Protein 6M3D (pdb70)

Solvent-accessible surface area: 8296 Å² total; per-residue (Å²): 300,119,88,51,50,84,127,32,73,36,56,0,97,139,33,12,123,90,70,145,86,33,57,109,180,41,48,58,95,5,18,93,89,24,63,21,96,67,62,58,0,114,106,34,8,145,99,107,52,119,233,94,226,65,95,53,44,83,128,29,55,63,60,0,93,141,20,3,119,109,69,156,156,13,59,88,180,37,38,92,66,0,25,91,102,21,68,8,44,59,31,48,0,105,77,35,11,127,85,45,45,57,136,51,171,183,98,88

Structure (mmCIF, N/CA/C/O backbone):
data_6M3D
#
_entry.id   6M3D
#
_cell.length_a   39.798
_cell.length_b   61.437
_cell.length_c   39.976
_cell.angle_alpha   90.000
_cell.angle_beta   106.447
_cell.angle_gamma   90.000
#
_symmetry.space_group_name_H-M   'P 1 21 1'
#
loop_
_entity.id
_entity.type
_entity.pdbx_description
1 polymer "DNA (5'-D(*TP*AP*AP*TP*CP*CP*TP*AP*AP*TP*CP*C)-3')"
2 polymer "DNA (5'-D(*GP*GP*AP*TP*TP*AP*GP*GP*AP*TP*TP*A)-3')"
3 polymer 'Segmentation polarity homeobox protein engrailed,Segmentation polarity homeobox protein engrailed'
4 non-polymer 'SODIUM ION'
5 water water
#
loop_
_atom_site.group_PDB
_atom_site.id
_atom_site.type_symbol
_atom_site.label_atom_id
_atom_site.label_alt_id
_atom_site.label_comp_id
_atom_site.label_asym_id
_atom_site.label_entity_id
_atom_site.label_seq_id
_atom_site.pdbx_PDB_ins_code
_atom_site.Cartn_x
_atom_site.Cartn_y
_atom_site.Cartn_z
_atom_site.occupancy
_atom_site.B_iso_or_equiv
_atom_site.auth_seq_id
_atom_site.auth_comp_id
_atom_site.auth_asym_id
_atom_site.auth_atom_id
_atom_site.pdbx_PDB_model_num
ATOM 973 N N . ARG C 3 27 ? 19.47538 -47.30395 36.88681 1.000 64.59951 27 ARG C N 1
ATOM 974 C CA . ARG C 3 27 ? 18.69926 -47.53047 35.67231 1.000 58.77127 27 ARG C CA 1
ATOM 975 C C . ARG C 3 27 ? 17.80484 -46.33955 35.34064 1.000 52.70794 27 ARG C C 1
ATOM 976 O O . ARG C 3 27 ? 17.18366 -46.29429 34.27582 1.000 51.35860 27 ARG C O 1
ATOM 984 N N . THR C 3 28 ? 17.74239 -45.37363 36.25169 1.000 45.35686 28 THR C N 1
ATOM 985 C CA . THR C 3 28 ? 16.89819 -44.19933 36.08749 1.000 38.61752 28 THR C CA 1
ATOM 986 C C . THR C 3 28 ? 17.76623 -42.96414 35.88255 1.000 25.52779 28 THR C C 1
ATOM 987 O O . THR C 3 28 ? 18.78575 -42.79130 36.55559 1.000 31.60708 28 THR C O 1
ATOM 991 N N . ALA C 3 29 ? 17.35590 -42.10908 34.95067 1.000 27.88909 29 ALA C N 1
ATOM 992 C CA . ALA C 3 29 ? 18.05871 -40.85874 34.73504 1.000 22.92623 29 ALA C CA 1
ATOM 993 C C . ALA C 3 29 ? 17.88454 -39.94835 35.94278 1.000 28.12619 29 ALA C C 1
ATOM 994 O O . ALA C 3 29 ? 16.83844 -39.95607 36.60269 1.000 30.06635 29 ALA C O 1
ATOM 996 N N . PHE C 3 30 ? 18.92917 -39.17224 36.24997 1.000 23.48319 30 PHE C N 1
ATOM 997 C CA . PHE C 3 30 ? 18.75249 -38.09255 37.21396 1.000 21.18535 30 PHE C CA 1
ATOM 998 C C . PHE C 3 30 ? 17.59390 -37.20992 36.77283 1.000 30.15636 30 PHE C C 1
ATOM 999 O O . PHE C 3 30 ? 17.46315 -36.88221 35.59245 1.000 25.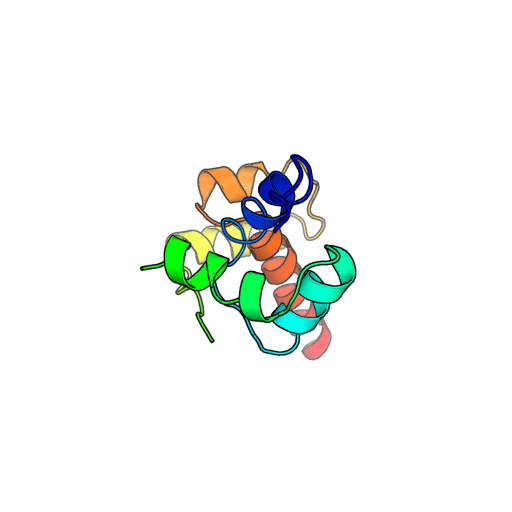83664 30 PHE C O 1
ATOM 1007 N N . SER C 3 31 ? 16.75139 -36.81021 37.72365 1.000 25.53330 31 SER C N 1
ATOM 1008 C CA . SER C 3 31 ? 15.68047 -35.88301 37.39434 1.000 27.61483 31 SER C CA 1
ATOM 1009 C C . SER C 3 31 ? 16.24661 -34.49183 37.10795 1.000 28.66982 31 SER C C 1
ATOM 1010 O O . SER C 3 31 ? 17.40995 -34.18564 37.38642 1.000 28.26897 31 SER C O 1
ATOM 1013 N N . SER C 3 32 ? 15.39695 -33.62383 36.56214 1.000 35.63333 32 SER C N 1
ATOM 1014 C CA . SER C 3 32 ? 15.81927 -32.24793 36.32821 1.000 32.67445 32 SER C CA 1
ATOM 1015 C C . SER C 3 32 ? 16.27591 -31.57665 37.62138 1.000 29.70140 32 SER C C 1
ATOM 1016 O O . SER C 3 32 ? 17.28061 -30.85467 37.63130 1.000 31.59005 32 SER C O 1
ATOM 1019 N N . GLU C 3 33 ? 15.56895 -31.81554 38.73183 1.000 35.09247 33 GLU C N 1
ATOM 1020 C CA A GLU C 3 33 ? 15.95286 -31.19691 39.99785 0.500 36.03812 33 GLU C CA 1
ATOM 1021 C CA B GLU C 3 33 ? 15.97196 -31.17496 39.97985 0.500 36.02899 33 GLU C CA 1
ATOM 1022 C C . GLU C 3 33 ? 17.24757 -31.79431 40.53395 1.000 25.49727 33 GLU C C 1
ATOM 1023 O O . GLU C 3 33 ? 18.08030 -31.08312 41.10527 1.000 30.86313 33 GLU C O 1
ATOM 1034 N N . GLN C 3 34 ? 17.42608 -33.11063 40.37472 1.000 25.57935 34 GLN C N 1
ATOM 1035 C CA . GLN C 3 34 ? 18.65947 -33.73948 40.83857 1.000 26.45494 34 GLN C CA 1
ATOM 1036 C C . GLN C 3 34 ? 19.86421 -33.19589 40.08206 1.000 25.23254 34 GLN C C 1
ATOM 1037 O O . GLN C 3 34 ? 20.88635 -32.83787 40.68331 1.000 22.24679 34 GLN C O 1
ATOM 1043 N N . LEU C 3 35 ? 19.77260 -33.15322 38.75345 1.000 25.28272 35 LEU C N 1
ATOM 1044 C CA . LEU C 3 35 ? 20.87068 -32.60708 37.96230 1.000 24.81604 35 LEU C CA 1
ATOM 1045 C C . LEU C 3 35 ? 21.14200 -31.15463 38.32629 1.000 27.41367 35 LEU C C 1
ATOM 1046 O O . LEU C 3 35 ? 22.30350 -30.74428 38.48857 1.000 26.01312 35 LEU C O 1
ATOM 1051 N N . ALA C 3 36 ? 20.08028 -30.35516 38.45766 1.000 26.49195 36 ALA C N 1
ATOM 1052 C CA . ALA C 3 36 ? 20.26272 -28.94839 38.78860 1.000 28.70576 36 ALA C CA 1
ATOM 1053 C C . ALA C 3 36 ? 20.93534 -28.78586 40.14511 1.000 27.80618 36 ALA C C 1
ATOM 1054 O O . ALA C 3 36 ? 21.82235 -27.94191 40.31088 1.000 27.67737 36 ALA C O 1
ATOM 1056 N N . ARG C 3 37 ? 20.53533 -29.59549 41.12722 1.000 26.33837 37 ARG C N 1
ATOM 1057 C CA . ARG C 3 37 ? 21.14448 -29.50478 42.44745 1.000 24.42285 37 ARG C CA 1
ATOM 1058 C C . ARG C 3 37 ? 22.61205 -29.91827 42.42063 1.000 25.37090 37 ARG C C 1
ATOM 1059 O O . ARG C 3 37 ? 23.45625 -29.27324 43.05194 1.000 25.66273 37 ARG C O 1
ATOM 1067 N N . LEU C 3 38 ? 22.94094 -31.01224 41.71764 1.000 20.22862 38 LEU C N 1
ATOM 1068 C CA . LEU C 3 38 ? 24.33130 -31.42892 41.62620 1.000 18.33152 38 LEU C CA 1
ATOM 1069 C C . LEU C 3 38 ? 25.19671 -30.35307 40.98867 1.000 19.70844 38 LEU C C 1
ATOM 1070 O O . LEU C 3 38 ? 26.32030 -30.10912 41.43725 1.000 22.98368 38 LEU C O 1
ATOM 1075 N N . LYS C 3 39 ? 24.69335 -29.72453 39.92546 1.000 24.25862 39 LYS C N 1
ATOM 1076 C CA . LYS C 3 39 ? 25.46196 -28.67076 39.27090 1.000 25.15301 39 LYS C CA 1
ATOM 1077 C C . LYS C 3 39 ? 25.66590 -27.48113 40.20290 1.000 24.70531 39 LYS C C 1
ATOM 1078 O O . LYS C 3 39 ? 26.76564 -26.92287 40.26858 1.000 29.04193 39 LYS C O 1
ATOM 1084 N N . ARG C 3 40 ? 24.63638 -27.10338 40.96316 1.000 26.03942 40 ARG C N 1
ATOM 1085 C CA A ARG C 3 40 ? 24.80256 -26.02544 41.93649 0.500 29.77439 40 ARG C CA 1
ATOM 1086 C CA B ARG C 3 40 ? 24.80477 -26.02418 41.93050 0.500 29.77652 40 ARG C CA 1
ATOM 1087 C C . ARG C 3 40 ? 25.84256 -26.39600 42.98411 1.000 34.18365 40 ARG C C 1
ATOM 1088 O O . ARG C 3 40 ? 26.75206 -25.61151 43.28104 1.000 32.48355 40 ARG C O 1
ATOM 1103 N N . GLU C 3 41 ? 25.73490 -27.60720 43.54600 1.000 23.55835 41 GLU C N 1
ATOM 1104 C CA . GLU C 3 41 ? 26.66650 -28.04039 44.58059 1.000 25.50288 41 GLU C CA 1
ATOM 1105 C C . GLU C 3 41 ? 28.10199 -28.04052 44.07810 1.000 25.83906 41 GLU C C 1
ATOM 1106 O O . GLU C 3 41 ? 29.01903 -27.60868 44.78830 1.000 30.01432 41 GLU C O 1
ATOM 1112 N N . PHE C 3 42 ? 28.32133 -28.55086 42.86126 1.000 26.76255 42 PHE C N 1
ATOM 1113 C CA . PHE C 3 42 ? 29.67750 -28.64561 42.34232 1.000 24.86702 42 PHE C CA 1
ATOM 1114 C C . PHE C 3 42 ? 30.27081 -27.26339 42.08347 1.000 23.14800 42 PHE C C 1
ATOM 1115 O O . PHE C 3 42 ? 31.45604 -27.03587 42.34650 1.000 30.10057 42 PHE C O 1
ATOM 1123 N N . ASN C 3 43 ? 29.46682 -26.34587 41.55395 1.000 26.57855 43 ASN C N 1
ATOM 1124 C CA . ASN C 3 43 ? 29.95424 -24.98287 41.32057 1.000 30.06761 43 ASN C CA 1
ATOM 1125 C C . ASN C 3 43 ? 30.30747 -24.29985 42.63462 1.000 32.42195 43 ASN C C 1
ATOM 1126 O O . ASN C 3 43 ? 31.30422 -23.56670 42.72344 1.000 36.80480 43 ASN C O 1
ATOM 1131 N N . GLU C 3 44 ? 29.48809 -24.51997 43.66374 1.000 30.75157 44 GLU C N 1
ATOM 1132 C CA A GLU C 3 44 ? 29.76075 -23.93478 44.97072 0.500 30.88508 44 GLU C CA 1
ATOM 1133 C CA B GLU C 3 44 ? 29.75345 -23.94473 44.98032 0.500 30.87619 44 GLU C CA 1
ATOM 1134 C C . GLU C 3 44 ? 31.00848 -24.53733 45.60984 1.000 36.40949 44 GLU C C 1
ATOM 1135 O O . GLU C 3 44 ? 31.80370 -23.81766 46.22307 1.000 41.80489 44 GLU C O 1
ATOM 1146 N N . ASN C 3 45 ? 31.19876 -25.84872 45.48457 1.000 30.91643 45 ASN C N 1
ATOM 1147 C CA . ASN C 3 45 ? 32.31620 -26.51477 46.14583 1.000 30.51545 45 ASN C CA 1
ATOM 1148 C C . ASN C 3 45 ? 32.49301 -27.87455 45.49293 1.000 35.76876 45 ASN C C 1
ATOM 1149 O O . ASN C 3 45 ? 31.61184 -28.73094 45.60526 1.000 34.53358 45 ASN C O 1
ATOM 1154 N N . ARG C 3 46 ? 33.61848 -28.07949 44.82749 1.000 31.45398 46 ARG C N 1
ATOM 1155 C CA . ARG C 3 46 ? 33.83275 -29.35608 44.16452 1.000 33.72913 46 ARG C CA 1
ATOM 1156 C C . ARG C 3 46 ? 34.40701 -30.41716 45.09124 1.000 41.02345 46 ARG C C 1
ATOM 1157 O O . ARG C 3 46 ? 34.62121 -31.55130 44.64482 1.000 31.02127 46 ARG C O 1
ATOM 1165 N N . TYR C 3 47 ? 34.63284 -30.09584 46.36637 1.000 31.65625 47 TYR C N 1
ATOM 1166 C CA . TYR C 3 47 ? 35.23458 -31.03926 47.30112 1.000 38.31409 47 TYR C CA 1
ATOM 1167 C C . TYR C 3 47 ? 34.15109 -31.80449 48.05310 1.000 33.15854 47 TYR C C 1
ATOM 1168 O O . TYR C 3 47 ? 33.32505 -31.20600 48.75917 1.000 32.54131 47 TYR C O 1
ATOM 1177 N N . LEU C 3 48 ? 34.18882 -33.12557 47.93167 1.000 34.52207 48 LEU C N 1
ATOM 1178 C CA A LEU C 3 48 ? 33.18738 -34.02116 48.50744 0.500 36.04876 48 LEU C CA 1
ATOM 1179 C CA B LEU C 3 48 ? 33.18715 -34.01897 48.50159 0.500 36.05006 48 LEU C CA 1
ATOM 1180 C C . LEU C 3 48 ? 33.79713 -34.73132 49.71005 1.000 32.01376 48 LEU C C 1
ATOM 1181 O O . LEU C 3 48 ? 34.55968 -35.69002 49.55281 1.000 41.85862 48 LEU C O 1
ATOM 1190 N N . THR C 3 49 ? 33.46101 -34.26515 50.91269 1.000 32.44995 49 THR C N 1
ATOM 1191 C CA . THR C 3 49 ? 33.81429 -35.02098 52.10558 1.000 34.70602 49 THR C CA 1
ATOM 1192 C C . THR C 3 49 ? 32.88097 -36.21944 52.25124 1.000 38.79455 49 THR C C 1
ATOM 1193 O O . THR C 3 49 ? 31.84414 -36.32081 51.58609 1.000 35.56195 49 THR C O 1
ATOM 1197 N N . GLU C 3 50 ? 33.24888 -37.12302 53.15969 1.000 41.89962 50 GLU C N 1
ATOM 1198 C CA . GLU C 3 50 ? 32.39641 -38.27101 53.44554 1.000 32.88558 50 GLU C CA 1
ATOM 1199 C C . GLU C 3 50 ? 31.01786 -37.82626 53.90965 1.000 35.15973 50 GLU C C 1
ATOM 1200 O O . GLU C 3 50 ? 29.99555 -38.29187 53.39645 1.000 32.02674 50 GLU C O 1
ATOM 1206 N N . ARG C 3 51 ? 30.96862 -36.90641 54.87261 1.000 24.92567 51 ARG C N 1
ATOM 1207 C CA A ARG C 3 51 ? 29.67390 -36.46218 55.36597 0.500 28.03257 51 ARG C CA 1
ATOM 1208 C CA B ARG C 3 51 ? 29.68533 -36.43181 55.37987 0.500 28.06487 51 ARG C CA 1
ATOM 1209 C C . ARG C 3 51 ? 28.88346 -35.72449 54.29611 1.000 27.86325 51 ARG C C 1
ATOM 1210 O O . ARG C 3 51 ? 27.65310 -35.80446 54.27572 1.000 26.91114 51 ARG C O 1
ATOM 1225 N N . ARG C 3 52 ? 29.55875 -34.98042 53.41311 1.000 33.02183 52 ARG C N 1
ATOM 1226 C CA . ARG C 3 52 ? 28.81505 -34.26448 52.38194 1.000 28.83138 52 ARG C CA 1
ATOM 1227 C C . ARG C 3 52 ? 28.26229 -35.23746 51.34563 1.000 24.64635 52 ARG C C 1
ATOM 1228 O O . ARG C 3 52 ? 27.13431 -35.07196 50.87245 1.000 27.20436 52 ARG C O 1
ATOM 1236 N N . ARG C 3 53 ? 29.04801 -36.25716 50.99397 1.000 23.50169 53 ARG C N 1
ATOM 1237 C CA . ARG C 3 53 ? 28.55252 -37.31336 50.11952 1.000 25.61073 53 ARG C CA 1
ATOM 1238 C C . ARG C 3 53 ? 27.35091 -38.01188 50.74404 1.000 25.50316 53 ARG C C 1
ATOM 1239 O O . ARG C 3 53 ? 26.35775 -38.27125 50.06320 1.000 27.32224 53 ARG C O 1
ATOM 1247 N N . GLN C 3 54 ? 27.41192 -38.29739 52.05098 1.000 25.67427 54 GLN C N 1
ATOM 1248 C CA . GLN C 3 54 ? 26.25949 -38.90192 52.72021 1.000 24.41970 54 GLN C CA 1
ATOM 1249 C C . GLN C 3 54 ? 25.06981 -37.95290 52.75214 1.000 25.56563 54 GLN C C 1
ATOM 1250 O O . GLN C 3 54 ? 23.92983 -38.36869 52.52002 1.000 24.13856 54 GLN C O 1
ATOM 1256 N N . GLN C 3 55 ? 25.29815 -36.67028 53.07288 1.000 19.64546 55 GLN C N 1
ATOM 1257 C CA . GLN C 3 55 ? 24.19045 -35.72647 53.08927 1.000 21.80389 55 GLN C CA 1
ATOM 1258 C C . GLN C 3 55 ? 23.54436 -35.59600 51.71165 1.000 22.82898 55 GLN C C 1
ATOM 1259 O O . GLN C 3 55 ? 22.31839 -35.58911 51.59167 1.000 22.47699 55 GLN C O 1
ATOM 1265 N N . LEU C 3 56 ? 24.35381 -35.45425 50.65495 1.000 21.37033 56 LEU C N 1
ATOM 1266 C CA . LEU C 3 56 ? 23.77262 -35.26213 49.33199 1.000 23.68946 56 LEU C CA 1
ATOM 1267 C C . LEU C 3 56 ? 23.05968 -36.52207 48.85261 1.000 20.58021 56 LEU C C 1
ATOM 1268 O O . LEU C 3 56 ? 22.00891 -36.43397 48.21169 1.000 21.28782 56 LEU C O 1
ATOM 1273 N N . SER C 3 57 ? 23.62863 -37.69285 49.14527 1.000 22.65351 57 SER C N 1
ATOM 1274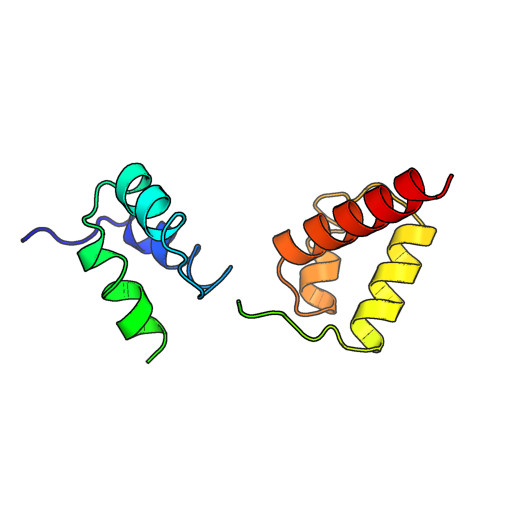 C CA . SER C 3 57 ? 22.95118 -38.95584 48.84450 1.000 23.89756 57 SER C CA 1
ATOM 1275 C C . SER C 3 57 ? 21.56342 -38.99916 49.46557 1.000 20.65097 57 SER C C 1
ATOM 1276 O O . SER C 3 57 ? 20.57698 -39.30634 48.78884 1.000 24.15715 57 SER C O 1
ATOM 1279 N N . SER C 3 58 ? 21.46931 -38.71497 50.77247 1.000 19.23691 58 SER C N 1
ATOM 1280 C CA . SER C 3 58 ? 20.16470 -38.71827 51.43168 1.000 21.36993 58 SER C CA 1
ATOM 1281 C C . SER C 3 58 ? 19.24144 -37.64080 50.88840 1.000 18.88766 58 SER C C 1
ATOM 1282 O O . SER C 3 58 ? 18.06178 -37.89748 50.63372 1.000 23.55260 58 SER C O 1
ATOM 1285 N N . GLU C 3 59 ? 19.74649 -36.40173 50.74875 1.000 21.51574 59 GLU C N 1
ATOM 1286 C CA . GLU C 3 59 ? 18.88857 -35.30701 50.32205 1.000 24.10864 59 GLU C CA 1
ATOM 1287 C C . GLU C 3 59 ? 18.36459 -35.52772 48.91061 1.000 20.75864 59 GLU C C 1
ATOM 1288 O O . GLU C 3 59 ? 17.20998 -35.20818 48.61149 1.000 26.66146 59 GLU C O 1
ATOM 1294 N N . LEU C 3 60 ? 19.18746 -36.12616 48.03813 1.000 23.85173 60 LEU C N 1
ATOM 1295 C CA . LEU C 3 60 ? 18.83044 -36.26021 46.63686 1.000 23.69695 60 LEU C CA 1
ATOM 1296 C C . LEU C 3 60 ? 18.15974 -37.58032 46.31790 1.000 22.91931 60 LEU C C 1
ATOM 1297 O O . LEU C 3 60 ? 17.50638 -37.69050 45.27820 1.000 25.94746 60 LEU C O 1
ATOM 1302 N N . GLY C 3 61 ? 18.26969 -38.56547 47.19940 1.000 24.14645 61 GLY C N 1
ATOM 1303 C CA . GLY C 3 61 ? 17.72340 -39.86806 46.90096 1.000 24.18094 61 GLY C CA 1
ATOM 1304 C C . GLY C 3 61 ? 18.51808 -40.57655 45.83235 1.000 23.74990 61 GLY C C 1
ATOM 1305 O O . GLY C 3 61 ? 17.93186 -41.24175 44.97275 1.000 23.81137 61 GLY C O 1
ATOM 1306 N N . LEU C 3 62 ? 19.84145 -40.42314 45.85649 1.000 22.45807 62 LEU C N 1
ATOM 1307 C CA . LEU C 3 62 ? 20.76508 -41.12362 44.97826 1.000 19.37525 62 LEU C CA 1
ATOM 1308 C C . LEU C 3 62 ? 21.80099 -41.86558 45.81983 1.000 20.62230 62 LEU C C 1
ATOM 1309 O O . LEU C 3 62 ? 22.09902 -41.48692 46.95512 1.000 24.53835 62 LEU C O 1
ATOM 1314 N N . ASN C 3 63 ? 22.38684 -42.91136 45.24250 1.000 21.51661 63 ASN C N 1
ATOM 1315 C CA . ASN C 3 63 ? 23.45198 -43.64989 45.91166 1.000 20.66014 63 ASN C CA 1
ATOM 1316 C C . ASN C 3 63 ? 24.69576 -42.80068 46.12393 1.000 23.97111 63 ASN C C 1
ATOM 1317 O O . ASN C 3 63 ? 25.03797 -41.93512 45.30982 1.000 19.84512 63 ASN C O 1
ATOM 1322 N N . GLU C 3 64 ? 25.41864 -43.09641 47.20478 1.000 20.64602 64 GLU C N 1
ATOM 1323 C CA . GLU C 3 64 ? 26.72504 -42.47633 47.38072 1.000 20.11244 64 GLU C CA 1
ATOM 1324 C C . GLU C 3 64 ? 27.62962 -42.73337 46.18161 1.000 24.73641 64 GLU C C 1
ATOM 1325 O O . GLU C 3 64 ? 28.35947 -41.83493 45.75429 1.000 24.08760 64 GLU C O 1
ATOM 1331 N N . ALA C 3 65 ? 27.57648 -43.93706 45.59804 1.000 21.85847 65 ALA C N 1
ATOM 1332 C CA . ALA C 3 65 ? 28.42659 -44.20446 44.43930 1.000 21.67931 65 ALA C CA 1
ATOM 1333 C C . ALA C 3 65 ? 28.07410 -43.28353 43.28639 1.000 19.33306 65 ALA C C 1
ATOM 1334 O O . ALA C 3 65 ? 28.96074 -42.83713 42.54938 1.000 23.25403 65 ALA C O 1
ATOM 1336 N N . GLN C 3 66 ? 26.78729 -42.98792 43.12436 1.000 19.70190 66 GLN C N 1
ATOM 1337 C CA . GLN C 3 66 ? 26.35343 -42.11108 42.04139 1.000 20.45856 66 GLN C CA 1
ATOM 1338 C C . GLN C 3 66 ? 26.88781 -40.70485 42.25358 1.000 24.65571 66 GLN C C 1
ATOM 1339 O O . GLN C 3 66 ? 27.42601 -40.08515 41.32629 1.000 25.67599 66 GLN C O 1
ATOM 1345 N N . ILE C 3 67 ? 26.74119 -40.18753 43.47460 1.000 19.87290 67 ILE C N 1
ATOM 1346 C CA . ILE C 3 67 ? 27.24948 -38.84558 43.78262 1.000 20.72552 67 ILE C CA 1
ATOM 1347 C C . ILE C 3 67 ? 28.75433 -38.79846 43.56970 1.000 23.19271 67 ILE C C 1
ATOM 1348 O O . ILE C 3 67 ? 29.28791 -37.88888 42.92386 1.000 23.00930 67 ILE C O 1
ATOM 1353 N N . LYS C 3 68 ? 29.46369 -39.79065 44.11268 1.000 22.41249 68 LYS C N 1
ATOM 1354 C CA A LYS C 3 68 ? 30.91555 -39.80051 44.00596 0.500 23.06328 68 LYS C CA 1
ATOM 1355 C CA B LYS C 3 68 ? 30.91560 -39.80485 44.00500 0.500 23.06561 68 LYS C CA 1
ATOM 1356 C C . LYS C 3 68 ? 31.35607 -39.84971 42.54649 1.000 25.12518 68 LYS C C 1
ATOM 1357 O O . LYS C 3 68 ? 32.23673 -39.08920 42.12664 1.000 24.62237 68 LYS C O 1
ATOM 1368 N N . ILE C 3 69 ? 30.73702 -40.73051 41.74694 1.000 22.95443 69 ILE C N 1
ATOM 1369 C CA . ILE C 3 69 ? 31.11887 -40.84274 40.33723 1.000 27.57107 69 ILE C CA 1
ATOM 1370 C C . ILE C 3 69 ? 30.82518 -39.54702 39.59268 1.000 23.52376 69 ILE C C 1
ATOM 1371 O O . ILE C 3 69 ? 31.60210 -39.11749 38.73219 1.000 29.10747 69 ILE C O 1
ATOM 1376 N N . TRP C 3 70 ? 29.69252 -38.91215 39.89406 1.000 19.67258 70 TRP C N 1
ATOM 1377 C CA . TRP C 3 70 ? 29.34020 -37.70493 39.15529 1.000 19.43029 70 TRP C CA 1
ATOM 1378 C C . TRP C 3 70 ? 30.33511 -36.59069 39.45113 1.000 28.07437 70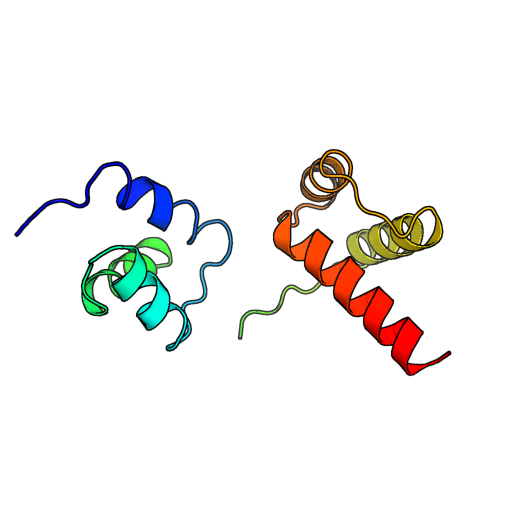 TRP C C 1
ATOM 1379 O O . TRP C 3 70 ? 30.77753 -35.88455 38.53156 1.000 25.08806 70 TRP C O 1
ATOM 1390 N N . PHE C 3 71 ? 30.72816 -36.44391 40.72078 1.000 22.89409 71 PHE C N 1
ATOM 1391 C CA . PHE C 3 71 ? 31.70211 -35.40885 41.07230 1.000 21.17365 71 PHE C CA 1
ATOM 1392 C C . PHE C 3 71 ? 33.05772 -35.70435 40.44509 1.000 24.91313 71 PHE C C 1
ATOM 1393 O O . PHE C 3 71 ? 33.69929 -34.80254 39.88988 1.000 32.86646 71 PHE C O 1
ATOM 1401 N N . LYS C 3 72 ? 33.50095 -36.96359 40.50814 1.000 26.93683 72 LYS C N 1
ATOM 1402 C CA . LYS C 3 72 ? 34.78071 -37.32610 39.90820 1.000 28.76674 72 LYS C CA 1
ATOM 1403 C C . LYS C 3 72 ? 34.78946 -37.02444 38.41518 1.000 33.32769 72 LYS C C 1
ATOM 1404 O O . LYS C 3 72 ? 35.74206 -36.42412 37.90156 1.000 36.70406 72 LYS C O 1
ATOM 1410 N N . ASN C 3 73 ? 33.73191 -37.43590 37.70118 1.000 30.71263 73 ASN C N 1
ATOM 1411 C CA . ASN C 3 73 ? 33.63182 -37.13015 36.27709 1.000 33.30599 73 ASN C CA 1
ATOM 1412 C C . ASN C 3 73 ? 33.74281 -35.63191 36.04029 1.000 35.62541 73 ASN C C 1
ATOM 1413 O O . ASN C 3 73 ? 34.51767 -35.17918 35.18847 1.000 40.11744 73 ASN C O 1
ATOM 1418 N N . LYS C 3 74 ? 32.98157 -34.84567 36.80662 1.000 29.64820 74 LYS C N 1
ATOM 1419 C CA . LYS C 3 74 ? 32.90943 -33.40544 36.57392 1.000 31.59123 74 LYS C CA 1
ATOM 1420 C C . LYS C 3 74 ? 34.26077 -32.73539 36.78926 1.000 36.77204 74 LYS C C 1
ATOM 1421 O O . LYS C 3 74 ? 34.58638 -31.75888 36.10483 1.000 41.70202 74 LYS C O 1
ATOM 1427 N N . ALA C 3 75 ? 35.06252 -33.24808 37.72353 1.000 38.66184 75 ALA C N 1
ATOM 1428 C CA . ALA C 3 75 ? 36.32804 -32.62578 38.09380 1.000 44.29947 75 ALA C CA 1
ATOM 1429 C C . ALA C 3 75 ? 37.52961 -33.21087 37.36285 1.000 48.87272 75 ALA C C 1
ATOM 1430 O O . ALA C 3 75 ? 38.63556 -32.67585 37.49873 1.000 53.88944 75 ALA C O 1
ATOM 1432 N N . ALA C 3 76 ? 37.34435 -34.28293 36.59905 1.000 45.46984 76 ALA C N 1
ATOM 1433 C CA . ALA C 3 76 ? 38.44983 -34.95927 35.92691 1.000 45.34588 76 ALA C CA 1
ATOM 1434 C C . ALA C 3 76 ? 39.16734 -34.03884 34.94221 1.000 45.43479 76 ALA C C 1
ATOM 1435 O O . ALA C 3 76 ? 38.53465 -33.38978 34.10555 1.000 53.21385 76 ALA C O 1
ATOM 1437 N N A ARG C 3 90 ? 41.55203 -30.94694 52.01740 0.500 42.30812 90 ARG C N 1
ATOM 1438 N N B ARG C 3 90 ? 41.23103 -31.49586 51.12033 0.500 42.96018 90 ARG C N 1
ATOM 1439 C CA A ARG C 3 90 ? 40.62122 -29.85900 52.30586 0.500 40.22810 90 ARG C CA 1
ATOM 1440 C CA B ARG C 3 90 ? 40.40510 -30.35902 51.51070 0.500 47.20003 90 ARG C CA 1
ATOM 1441 C C A ARG C 3 90 ? 40.98309 -28.61699 51.48580 0.500 46.27911 90 ARG C C 1
ATOM 1442 C C B ARG C 3 90 ? 41.08168 -29.06742 51.07252 0.500 45.91526 90 ARG C C 1
ATOM 1443 O O A ARG C 3 90 ? 41.78417 -27.79031 51.92122 0.500 45.97956 90 ARG C O 1
ATOM 1444 O O B ARG C 3 90 ? 41.94321 -28.54300 51.78350 0.500 43.52221 90 ARG C O 1
ATOM 1459 N N A PRO C 3 91 ? 40.40209 -28.50070 50.28365 0.500 45.31208 91 PRO C N 1
ATOM 1460 N N B PRO C 3 91 ? 40.71130 -28.56781 49.89332 0.500 46.05930 91 PRO C N 1
ATOM 1461 C CA A PRO C 3 91 ? 40.70453 -27.35482 49.41326 0.500 45.78702 91 PRO C CA 1
ATOM 1462 C CA B PRO C 3 91 ? 41.27415 -27.29614 49.42841 0.500 45.65576 91 PRO C CA 1
ATOM 1463 C C A PRO C 3 91 ? 40.40600 -26.01749 50.06862 0.500 43.30073 91 PRO C C 1
ATOM 1464 C C B PRO C 3 91 ? 40.95184 -26.16168 50.39117 0.500 41.82946 91 PRO C C 1
ATOM 1465 O O A PRO C 3 91 ? 39.24575 -25.68473 50.33352 0.500 44.90248 91 PRO C O 1
ATOM 1466 O O B PRO C 3 91 ? 39.92728 -26.16277 51.07845 0.500 32.31010 91 PRO C O 1
ATOM 1473 N N A ARG C 3 92 ? 41.45686 -25.24939 50.33498 0.500 41.01886 92 ARG C N 1
ATOM 1474 N N B ARG C 3 92 ? 41.85839 -25.19080 50.44973 0.500 40.68308 92 ARG C N 1
ATOM 1475 C CA A ARG C 3 92 ? 41.34588 -23.93115 50.93916 0.500 35.47106 92 ARG C CA 1
ATOM 1476 C CA B ARG C 3 92 ? 41.69183 -24.01150 51.29547 0.500 35.75402 92 ARG C CA 1
ATOM 1477 C C A ARG C 3 92 ? 41.71065 -22.88243 49.90066 0.500 38.84644 92 ARG C C 1
ATOM 1478 C C B ARG C 3 92 ? 42.05663 -22.79300 50.45983 0.500 36.56575 92 ARG C C 1
ATOM 1479 O O A ARG C 3 92 ? 42.76707 -22.97324 49.26148 0.500 37.08049 92 ARG C O 1
ATOM 1480 O O B ARG C 3 92 ? 43.23905 -22.54558 50.20465 0.500 32.01729 92 ARG C O 1
ATOM 1495 N N A THR C 3 93 ? 40.82821 -21.90694 49.71675 0.500 37.38564 93 THR C N 1
ATOM 1496 N N B THR C 3 93 ? 41.03812 -22.05377 50.02816 0.500 36.27565 93 THR C N 1
ATOM 1497 C CA A THR C 3 93 ? 41.14737 -20.79260 48.84241 0.500 36.83531 93 THR C CA 1
ATOM 1498 C CA B THR C 3 93 ? 41.25629 -20.87423 49.20610 0.500 37.23814 93 THR C CA 1
ATOM 1499 C C A THR C 3 93 ? 42.25530 -19.96498 49.47380 0.500 35.46232 93 THR C C 1
ATOM 1500 C C B THR C 3 93 ? 42.10214 -19.86847 49.96666 0.500 34.45635 93 THR C C 1
ATOM 1501 O O A THR C 3 93 ? 42.29616 -19.77728 50.69443 0.500 31.96067 93 THR C O 1
ATOM 1502 O O B THR C 3 93 ? 41.69595 -19.37870 51.02428 0.500 29.80618 93 THR C O 1
ATOM 1509 N N A ALA C 3 94 ? 43.18223 -19.50853 48.63973 0.500 34.26432 94 ALA C N 1
ATOM 1510 N N B ALA C 3 94 ? 43.29198 -19.58983 49.44104 0.500 39.50571 94 ALA C N 1
ATOM 1511 C CA A ALA C 3 94 ? 44.18322 -18.53461 49.05892 0.500 30.74310 94 ALA C CA 1
ATOM 1512 C CA B ALA C 3 94 ? 44.15254 -18.53699 49.97104 0.500 36.31670 94 ALA C CA 1
ATOM 1513 C C A ALA C 3 94 ? 43.62354 -17.16924 48.69887 0.500 36.70277 94 ALA C C 1
ATOM 1514 C C B ALA C 3 94 ? 43.70964 -17.23773 49.32259 0.500 35.44052 94 ALA C C 1
ATOM 1515 O O A ALA C 3 94 ? 43.77661 -16.69016 47.57228 0.500 34.32998 94 ALA C O 1
ATOM 1516 O O B ALA C 3 94 ? 44.01842 -16.97547 48.15650 0.500 38.57725 94 ALA C O 1
ATOM 1519 N N A PHE C 3 95 ? 42.93192 -16.54831 49.65502 0.500 41.31085 95 PHE C N 1
ATOM 1520 N N B PHE C 3 95 ? 42.96852 -16.42493 50.07056 0.500 38.00527 95 PHE C N 1
ATOM 1521 C CA A PHE C 3 95 ? 42.36880 -15.22927 49.40505 0.500 30.82100 95 PHE C CA 1
ATOM 1522 C CA B PHE C 3 95 ? 42.46483 -15.18311 49.50606 0.500 30.80417 95 PHE C CA 1
ATOM 1523 C C A PHE C 3 95 ? 43.51192 -14.25611 49.12818 0.500 31.13536 95 PHE C C 1
ATOM 1524 C C B PHE C 3 95 ? 43.62194 -14.28411 49.09661 0.500 31.14920 95 PHE C C 1
ATOM 1525 O O A PHE C 3 95 ? 44.45213 -14.14335 49.92294 0.500 32.19834 95 PHE C O 1
ATOM 1526 O O B PHE C 3 95 ? 44.65945 -14.23080 49.76445 0.500 31.38639 95 PHE C O 1
ATOM 1541 N N . SER C 3 96 ? 43.44699 -13.59033 47.97615 1.000 27.83171 96 SER C N 1
ATOM 1542 C CA . SER C 3 96 ? 44.45360 -12.64998 47.53517 1.000 28.68505 96 SER C CA 1
ATOM 1543 C C . SER C 3 96 ? 44.50227 -11.44442 48.47436 1.000 35.46916 96 SER C C 1
ATOM 1544 O O . SER C 3 96 ? 43.59635 -11.19935 49.27614 1.000 27.18488 96 SER C O 1
ATOM 1547 N N . SER C 3 97 ? 45.58429 -10.67901 48.36845 1.000 30.44531 97 SER C N 1
ATOM 1548 C CA . SER C 3 97 ? 45.68178 -9.44457 49.13440 1.000 27.07992 97 SER C CA 1
ATOM 1549 C C . SER C 3 97 ? 44.53456 -8.49753 48.79284 1.000 30.15356 97 SER C C 1
ATOM 1550 O O . SER C 3 97 ? 43.97116 -7.84767 49.67944 1.000 27.09120 97 SER C O 1
ATOM 1555 N N . GLU C 3 98 ? 44.14388 -8.44898 47.51718 1.000 29.66456 98 GLU C N 1
ATOM 1556 C CA . GLU C 3 98 ? 43.06229 -7.56603 47.08959 1.000 33.41959 98 GLU C CA 1
ATOM 1557 C C . GLU C 3 98 ? 41.72511 -8.01058 47.66854 1.000 26.23649 98 GLU C C 1
ATOM 1558 O O . GLU C 3 98 ? 40.90461 -7.17282 48.07279 1.000 24.04074 98 GLU C O 1
ATOM 1564 N N . GLN C 3 99 ? 41.48706 -9.32426 47.70189 1.000 23.22026 99 GLN C N 1
ATOM 1565 C CA . GLN C 3 99 ? 40.24878 -9.84985 48.27577 1.000 18.85902 99 GLN C CA 1
ATOM 1566 C C . GLN C 3 99 ? 40.18627 -9.55515 49.76576 1.000 19.36031 99 GLN C C 1
ATOM 1567 O O . GLN C 3 99 ? 39.15462 -9.09884 50.28269 1.000 18.61741 99 GLN C O 1
ATOM 1573 N N . LEU C 3 100 ? 41.29430 -9.79769 50.46841 1.000 19.27929 100 LEU C N 1
ATOM 1574 C CA . LEU C 3 100 ? 41.35007 -9.54328 51.90437 1.000 18.70193 100 LEU C CA 1
ATOM 1575 C C . LEU C 3 100 ? 41.19371 -8.06277 52.21819 1.000 19.19519 100 LEU C C 1
ATOM 1576 O O . LEU C 3 100 ? 40.47612 -7.70126 53.16073 1.000 18.44041 100 LEU C O 1
ATOM 1581 N N . ALA C 3 101 ? 41.88086 -7.18431 51.46793 1.000 19.02575 101 ALA C N 1
ATOM 1582 C CA . ALA C 3 101 ? 41.72035 -5.75603 51.73470 1.000 24.31540 101 ALA C CA 1
ATOM 1583 C C . ALA C 3 101 ? 40.26438 -5.33403 51.60814 1.000 18.15955 101 ALA C C 1
ATOM 1584 O O . ALA C 3 101 ? 39.76340 -4.54524 52.42833 1.000 18.21226 101 ALA C O 1
ATOM 1586 N N . ARG C 3 102 ? 39.57966 -5.82955 50.57397 1.000 17.72647 102 ARG C N 1
ATOM 1587 C CA . ARG C 3 102 ? 38.18583 -5.45043 50.36475 1.000 16.11959 102 ARG C CA 1
ATOM 1588 C C . ARG C 3 102 ? 37.29632 -5.99387 51.46864 1.000 20.52331 102 ARG C C 1
ATOM 1589 O O . ARG C 3 102 ? 36.45874 -5.27063 52.01198 1.000 17.57612 102 ARG C O 1
ATOM 1597 N N . LEU C 3 103 ? 37.46783 -7.26873 51.81932 1.000 17.17370 103 LEU C N 1
ATOM 1598 C CA . LEU C 3 103 ? 36.62150 -7.84705 52.85786 1.000 17.38759 103 LEU C CA 1
ATOM 1599 C C . LEU C 3 103 ? 36.82402 -7.12915 54.18371 1.000 15.53187 103 LEU C C 1
ATOM 1600 O O . LEU C 3 103 ? 35.85049 -6.82027 54.88164 1.000 16.63048 103 LEU C O 1
ATOM 1605 N N . LYS C 3 104 ? 38.08007 -6.83810 54.53120 1.000 17.15789 104 LYS C N 1
ATOM 1606 C CA . LYS C 3 104 ? 38.35723 -6.16340 55.79840 1.000 17.08261 104 LYS C CA 1
ATOM 1607 C C . LYS C 3 104 ? 37.74818 -4.77079 55.81478 1.000 18.31702 104 LYS C C 1
ATOM 1608 O O . LYS C 3 104 ? 37.12738 -4.37070 56.80841 1.000 19.85876 104 LYS C O 1
ATOM 1614 N N . ARG C 3 105 ? 37.86211 -4.04286 54.70291 1.000 18.95456 105 ARG C N 1
ATOM 1615 C CA . ARG C 3 105 ? 37.27352 -2.70642 54.64606 1.000 18.30662 105 ARG C CA 1
ATOM 1616 C C . ARG C 3 105 ? 35.75745 -2.77486 54.75237 1.000 18.44691 105 ARG C C 1
ATOM 1617 O O . ARG C 3 105 ? 35.14276 -2.05687 55.54937 1.000 19.65518 105 ARG C O 1
ATOM 1625 N N . GLU C 3 106 ? 35.14012 -3.68506 53.99552 1.000 16.60862 106 GLU C N 1
ATOM 1626 C CA . GLU C 3 106 ? 33.68882 -3.81926 54.03386 1.000 16.34396 106 GLU C CA 1
ATOM 1627 C C . GLU C 3 106 ? 33.19263 -4.17002 55.43348 1.000 18.47693 106 GLU C C 1
ATOM 1628 O O . GLU C 3 106 ? 32.20376 -3.59458 55.89741 1.000 17.49343 106 GLU C O 1
ATOM 1634 N N . PHE C 3 107 ? 33.86181 -5.11061 56.12699 1.000 16.52119 107 PHE C N 1
ATOM 1635 C CA . PHE C 3 107 ? 33.44473 -5.45709 57.48431 1.000 17.11440 107 PHE C CA 1
ATOM 1636 C C . PHE C 3 107 ? 33.56906 -4.25649 58.41309 1.000 20.18452 107 PHE C C 1
ATOM 1637 O O . PHE C 3 107 ? 32.70705 -4.02287 59.26634 1.000 20.64503 107 PHE C O 1
ATOM 1645 N N . ASN C 3 108 ? 34.63663 -3.48244 58.26085 1.000 18.54471 108 ASN C N 1
ATOM 1646 C CA . ASN C 3 108 ? 34.80129 -2.30993 59.11678 1.000 19.75187 108 ASN C CA 1
ATOM 1647 C C . ASN C 3 108 ? 33.73302 -1.25110 58.82693 1.000 24.68679 108 ASN C C 1
ATOM 1648 O O . ASN C 3 108 ? 33.29203 -0.54364 59.74869 1.000 27.01347 108 ASN C O 1
ATOM 1653 N N . GLU C 3 109 ? 33.28124 -1.13853 57.57636 1.000 19.09290 109 GLU C N 1
ATOM 1654 C CA . GLU C 3 109 ? 32.24116 -0.15434 57.26316 1.000 18.89720 109 GLU C CA 1
ATOM 1655 C C . GLU C 3 109 ? 30.86041 -0.58034 57.75189 1.000 21.09270 109 GLU C C 1
ATOM 1656 O O . GLU C 3 109 ? 30.05156 0.27404 58.13655 1.000 26.58587 109 GLU C O 1
ATOM 1662 N N . ASN C 3 110 ? 30.57620 -1.89079 57.76982 1.000 19.86471 110 ASN C N 1
ATOM 1663 C CA . ASN C 3 110 ? 29.23931 -2.38110 58.08932 1.000 21.20385 110 ASN C CA 1
ATOM 1664 C C . ASN C 3 110 ? 29.35684 -3.87242 58.35243 1.000 18.53902 110 ASN C C 1
ATOM 1665 O O . ASN C 3 110 ? 29.74165 -4.62216 57.45040 1.000 21.75297 110 ASN C O 1
ATOM 1670 N N . ARG C 3 111 ? 29.05823 -4.30270 59.58040 1.000 20.20908 111 ARG C N 1
ATOM 1671 C CA A ARG C 3 111 ? 29.14800 -5.71634 59.93470 0.500 19.68185 111 ARG C CA 1
ATOM 1672 C CA B ARG C 3 111 ? 29.15971 -5.71589 59.92154 0.500 19.64927 111 ARG C CA 1
ATOM 1673 C C . ARG C 3 111 ? 27.97086 -6.53533 59.42466 1.000 20.11263 111 ARG C C 1
ATOM 1674 O O . ARG C 3 111 ? 28.05923 -7.77903 59.39235 1.000 19.71147 111 ARG C O 1
ATOM 1689 N N . TYR C 3 112 ? 26.86337 -5.88631 59.03803 1.000 19.18617 112 TYR C N 1
ATOM 1690 C CA . TYR C 3 112 ? 25.70051 -6.59727 58.53577 1.000 18.87832 112 TYR C CA 1
ATOM 1691 C C . TYR C 3 112 ? 25.78368 -6.70323 57.02579 1.000 22.73458 112 TYR C C 1
ATOM 1692 O O . TYR C 3 112 ? 25.89934 -5.68672 56.33224 1.000 24.83761 112 TYR C O 1
ATOM 1701 N N . LEU C 3 113 ? 25.65838 -7.92018 56.52906 1.000 21.93856 113 LEU C N 1
ATOM 1702 C CA A LEU C 3 113 ? 25.81872 -8.22359 55.10738 0.500 21.72198 113 LEU C CA 1
ATOM 1703 C CA B LEU C 3 113 ? 25.81491 -8.23653 55.11077 0.500 21.72987 113 LEU C CA 1
ATOM 1704 C C . LEU C 3 113 ? 24.44272 -8.46345 54.48900 1.000 22.28911 113 LEU C C 1
ATOM 1705 O O . LEU C 3 113 ? 23.84412 -9.52813 54.66089 1.000 26.98697 113 LEU C O 1
ATOM 1714 N N . THR C 3 114 ? 23.94179 -7.47013 53.75432 1.000 20.71501 114 THR C N 1
ATOM 1715 C CA . THR C 3 114 ? 22.73301 -7.67804 52.97404 1.000 24.93585 114 THR C C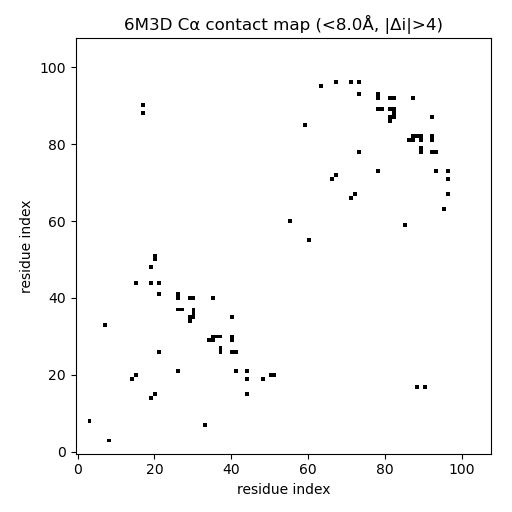A 1
ATOM 1716 C C . THR C 3 114 ? 22.97671 -8.69173 51.85979 1.000 26.83663 114 THR C C 1
ATOM 1717 O O . THR C 3 114 ? 24.11798 -8.94848 51.44571 1.000 22.56409 114 THR C O 1
ATOM 1721 N N . GLU C 3 115 ? 21.88109 -9.27016 51.36564 1.000 25.96665 115 GLU C N 1
ATOM 1722 C CA A GLU C 3 115 ? 21.99241 -10.13735 50.20114 0.500 23.36929 115 GLU C CA 1
ATOM 1723 C CA B GLU C 3 115 ? 21.95344 -10.12759 50.18315 0.500 23.36080 115 GLU C CA 1
ATOM 1724 C C . GLU C 3 115 ? 22.59330 -9.38375 49.02179 1.000 27.35581 115 GLU C C 1
ATOM 1725 O O . GLU C 3 115 ? 23.46313 -9.91152 48.32114 1.000 24.45280 115 GLU C O 1
ATOM 1736 N N . ARG C 3 116 ? 22.15085 -8.14608 48.79651 1.000 24.91383 116 ARG C N 1
ATOM 1737 C CA . ARG C 3 116 ? 22.67239 -7.36406 47.68497 1.000 23.20685 116 ARG C CA 1
ATOM 1738 C C . ARG C 3 116 ? 24.17355 -7.14783 47.81392 1.000 23.71055 116 ARG C C 1
ATOM 1739 O O . ARG C 3 116 ? 24.90064 -7.24599 46.81760 1.000 24.42358 116 ARG C O 1
ATOM 1747 N N . ARG C 3 117 ? 24.66924 -6.83051 49.02258 1.000 19.82488 117 ARG C N 1
ATOM 1748 C CA . ARG C 3 117 ? 26.11329 -6.61266 49.13674 1.000 20.45486 117 ARG C CA 1
ATOM 1749 C C . ARG C 3 117 ? 26.87034 -7.92550 49.02247 1.000 21.60497 117 ARG C C 1
ATOM 1750 O O . ARG C 3 117 ? 27.97528 -7.95725 48.46635 1.000 20.84010 117 ARG C O 1
ATOM 1758 N N . ARG C 3 118 ? 26.30855 -9.01511 49.56666 1.000 18.47774 118 ARG C N 1
ATOM 1759 C CA A ARG C 3 118 ? 26.89915 -10.33750 49.37806 0.500 21.23352 118 ARG C CA 1
ATOM 1760 C CA B ARG C 3 118 ? 26.92350 -10.32579 49.37650 0.500 21.20757 118 ARG C CA 1
ATOM 1761 C C . ARG C 3 118 ? 27.04461 -10.65804 47.89584 1.000 21.05738 118 ARG C C 1
ATOM 1762 O O . ARG C 3 118 ? 28.09401 -11.12158 47.44778 1.000 22.96091 118 ARG C O 1
ATOM 1777 N N . GLN C 3 119 ? 25.98777 -10.39620 47.11123 1.000 23.19298 119 GLN C N 1
ATOM 1778 C CA . GLN C 3 119 ? 26.04989 -10.64254 45.66943 1.000 21.85829 119 GLN C CA 1
ATOM 1779 C C . GLN C 3 119 ? 27.06811 -9.72804 44.99728 1.000 24.26748 119 GLN C C 1
ATOM 1780 O O . GLN C 3 119 ? 27.83633 -10.16645 44.13244 1.000 24.84112 119 GLN C O 1
ATOM 1786 N N . GLN C 3 120 ? 27.10335 -8.45550 45.39398 1.000 20.19580 120 GLN C N 1
ATOM 1787 C CA . GLN C 3 120 ? 28.06783 -7.53679 44.80006 1.000 20.32421 120 GLN C CA 1
ATOM 1788 C C . GLN C 3 120 ? 29.50136 -7.96642 45.09107 1.000 23.22656 120 GLN C C 1
ATOM 1789 O O . GLN C 3 120 ? 30.36157 -7.95193 44.19940 1.000 21.39394 120 GLN C O 1
ATOM 1795 N N . LEU C 3 121 ? 29.78912 -8.33114 46.34112 1.000 19.41823 121 LEU C N 1
ATOM 1796 C CA . LEU C 3 121 ? 31.13807 -8.76280 46.69610 1.000 18.44706 121 LEU C CA 1
ATOM 1797 C C . LEU C 3 121 ? 31.51501 -10.06554 45.99597 1.000 18.79202 121 LEU C C 1
ATOM 1798 O O . LEU C 3 121 ? 32.66408 -10.22532 45.57584 1.000 20.46844 121 LEU C O 1
ATOM 1803 N N . SER C 3 122 ? 30.57702 -11.01301 45.88292 1.000 18.99341 122 SER C N 1
ATOM 1804 C CA . SER C 3 122 ? 30.84466 -12.23942 45.13252 1.000 19.13888 122 SER C CA 1
ATOM 1805 C C . SER C 3 122 ? 31.25396 -11.91323 43.70367 1.000 20.88596 122 SER C C 1
ATOM 1806 O O . SER C 3 122 ? 32.25281 -12.43721 43.18848 1.000 23.21486 122 SER C O 1
ATOM 1809 N N . SER C 3 123 ? 30.51759 -11.00053 43.06871 1.000 22.88491 123 SER C N 1
ATOM 1810 C CA . SER C 3 123 ? 30.83982 -10.58639 41.70680 1.000 23.32467 123 SER C CA 1
ATOM 1811 C C . SER C 3 123 ? 32.20197 -9.90010 41.63032 1.000 23.08879 123 SER C C 1
ATOM 1812 O O . SER C 3 123 ? 33.06019 -10.27304 40.81179 1.000 25.08757 123 SER C O 1
ATOM 1815 N N . GLU C 3 124 ? 32.42289 -8.88526 42.46961 1.000 20.14628 124 GLU C N 1
ATOM 1816 C CA . GLU C 3 124 ? 33.62959 -8.08462 42.31372 1.000 20.37459 124 GLU C CA 1
ATOM 1817 C C . GLU C 3 124 ? 34.87674 -8.78192 42.84134 1.000 22.08675 124 GLU C C 1
ATOM 1818 O O . GLU C 3 124 ? 35.98016 -8.40581 42.43618 1.000 23.67218 124 GLU C O 1
ATOM 1824 N N . LEU C 3 125 ? 34.73368 -9.78463 43.72740 1.000 19.34695 125 LEU C N 1
ATOM 1825 C CA . LEU C 3 125 ? 35.89767 -10.45017 44.31636 1.000 18.71881 125 LEU C CA 1
ATOM 1826 C C . LEU C 3 125 ? 36.15840 -11.83826 43.73688 1.000 17.94351 125 LEU C C 1
ATOM 1827 O O . LEU C 3 125 ? 37.21910 -12.40390 44.00337 1.000 22.51040 125 LEU C O 1
ATOM 1832 N N . GLY C 3 126 ? 35.23494 -12.38875 42.95650 1.000 22.80580 126 GLY C N 1
ATOM 1833 C CA . GLY C 3 126 ? 35.43303 -13.73602 42.44116 1.000 26.56909 126 GLY C CA 1
ATOM 1834 C C . GLY C 3 126 ? 35.33642 -14.83487 43.47667 1.000 28.41252 126 GLY C C 1
ATOM 1835 O O . GLY C 3 126 ? 35.98224 -15.87913 43.33143 1.000 29.28901 126 GLY C O 1
ATOM 1836 N N . LEU C 3 127 ? 34.55353 -14.62224 44.52497 1.000 23.29835 127 LEU C N 1
ATOM 1837 C CA . LEU C 3 127 ? 34.29392 -15.58394 45.58309 1.000 20.13965 127 LEU C CA 1
ATOM 1838 C C . LEU C 3 127 ? 32.80585 -15.90839 45.58177 1.000 25.47944 127 LEU C C 1
ATOM 1839 O O . LEU C 3 127 ? 31.98169 -15.07476 45.20308 1.000 26.11346 127 LEU C O 1
ATOM 1844 N N . ASN C 3 128 ? 32.43408 -17.11654 45.98959 1.000 23.15743 128 ASN C N 1
ATOM 1845 C CA A ASN C 3 128 ? 31.00470 -17.36400 45.99925 0.500 22.61442 128 ASN C CA 1
ATOM 1846 C CA B ASN C 3 128 ? 31.01997 -17.45763 46.06187 0.500 22.66386 128 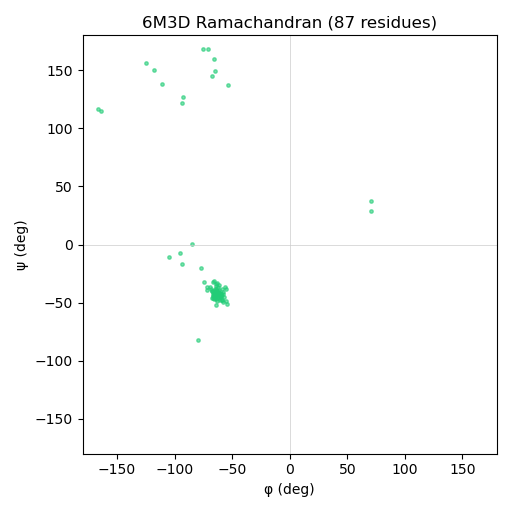ASN C CA 1
ATOM 1847 C C . ASN C 3 128 ? 30.36850 -16.74531 47.24089 1.000 23.58313 128 ASN C C 1
ATOM 1848 O O . ASN C 3 128 ? 31.03670 -16.38342 48.21956 1.000 22.78242 128 ASN C O 1
ATOM 1857 N N . GLU C 3 129 ? 29.04795 -16.56911 47.16534 1.000 21.55021 129 GLU C N 1
ATOM 1858 C CA . GLU C 3 129 ? 28.34064 -15.90128 48.25755 1.000 22.31987 129 GLU C CA 1
ATOM 1859 C C . GLU C 3 129 ? 28.56853 -16.60115 49.59868 1.000 22.50727 129 GLU C C 1
ATOM 1860 O O . GLU C 3 129 ? 28.66750 -15.94085 50.64310 1.000 24.37146 129 GLU C O 1
ATOM 1866 N N . ALA C 3 130 ? 28.64820 -17.93825 49.60053 1.000 25.00419 130 ALA C N 1
ATOM 1867 C CA . ALA C 3 130 ? 28.87047 -18.64248 50.86374 1.000 27.70210 130 ALA C CA 1
ATOM 1868 C C . ALA C 3 130 ? 30.19902 -18.25074 51.48922 1.000 21.25303 130 ALA C C 1
ATOM 1869 O O . ALA C 3 130 ? 30.29430 -18.07571 52.71390 1.000 23.39980 130 ALA C O 1
ATOM 1871 N N . GLN C 3 131 ? 31.23042 -18.07968 50.65629 1.000 21.34966 131 GLN C N 1
ATOM 1872 C CA . GLN C 3 131 ? 32.54239 -17.68450 51.14960 1.000 21.81403 131 GLN C CA 1
ATOM 1873 C C . GLN C 3 131 ? 32.51435 -16.30356 51.76790 1.000 21.02381 131 GLN C C 1
ATOM 1874 O O . GLN C 3 131 ? 33.21710 -16.05405 52.74834 1.000 21.03410 131 GLN C O 1
ATOM 1880 N N . ILE C 3 132 ? 31.75245 -15.37952 51.18481 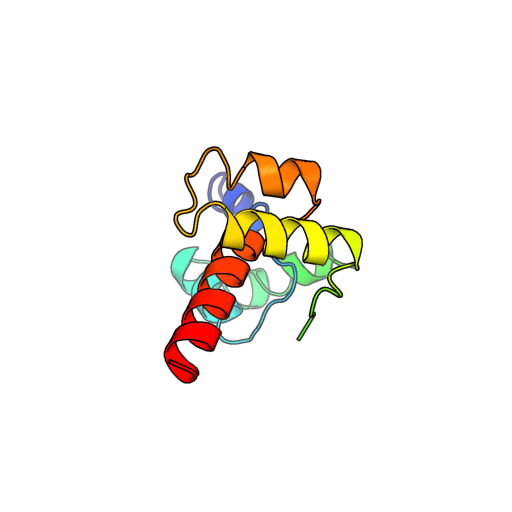1.000 19.27594 132 ILE C N 1
ATOM 1881 C CA . ILE C 3 132 ? 31.66769 -14.03870 51.77224 1.000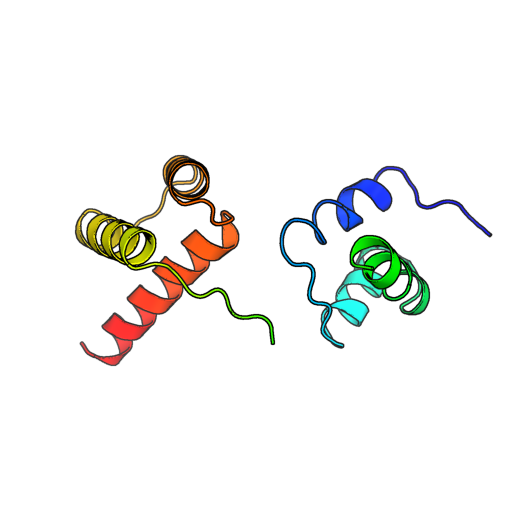 18.13296 132 ILE C CA 1
ATOM 1882 C C . ILE C 3 132 ? 30.97595 -14.10236 53.13052 1.000 19.22060 132 ILE C C 1
ATOM 1883 O O . ILE C 3 132 ? 31.44943 -13.52050 54.11321 1.000 17.76229 132 ILE C O 1
ATOM 1888 N N . LYS C 3 133 ? 29.84527 -14.83054 53.20240 1.000 18.56517 133 LYS C N 1
ATOM 1889 C CA . LYS C 3 133 ? 29.10726 -14.99106 54.45399 1.000 20.12607 133 LYS C CA 1
ATOM 1890 C C . LYS C 3 133 ? 29.97428 -15.61555 55.54272 1.000 15.77098 133 LYS C C 1
ATOM 1891 O O . LYS C 3 133 ? 30.05737 -15.10011 56.66636 1.000 18.63288 133 LYS C O 1
ATOM 1897 N N . ILE C 3 134 ? 30.67676 -16.69726 55.20488 1.000 20.27391 134 ILE C N 1
ATOM 1898 C CA . ILE C 3 134 ? 31.57027 -17.35037 56.15005 1.000 20.15569 134 ILE C CA 1
ATOM 1899 C C . ILE C 3 134 ? 32.73709 -16.44181 56.55279 1.000 16.60214 134 ILE C C 1
ATOM 1900 O O . ILE C 3 134 ? 33.17310 -16.46626 57.71163 1.000 16.04083 134 ILE C O 1
ATOM 1905 N N . TRP C 3 135 ? 33.23066 -15.58607 55.63499 1.000 15.40168 135 TRP C N 1
ATOM 1906 C CA . TRP C 3 135 ? 34.32102 -14.69050 56.01672 1.000 15.80559 135 TRP C CA 1
ATOM 1907 C C . TRP C 3 135 ? 33.86025 -13.70281 57.08441 1.000 14.15671 135 TRP C C 1
ATOM 1908 O O . TRP C 3 135 ? 34.55362 -13.48819 58.07534 1.000 15.38802 135 TRP C O 1
ATOM 1919 N N . PHE C 3 136 ? 32.67160 -13.11851 56.90049 1.000 16.03357 136 PHE C N 1
ATOM 1920 C CA . PHE C 3 136 ? 32.13966 -12.21424 57.90658 1.000 16.02876 136 PHE C CA 1
ATOM 1921 C C . PHE C 3 136 ? 31.89839 -12.94518 59.21998 1.000 18.39303 136 PHE C C 1
ATOM 1922 O O . PHE C 3 136 ? 32.21601 -12.42364 60.29732 1.000 18.68497 136 PHE C O 1
ATOM 1930 N N . LYS C 3 137 ? 31.36930 -14.16491 59.13631 1.000 19.44893 137 LYS C N 1
ATOM 1931 C CA . LYS C 3 137 ? 31.12131 -14.96415 60.33717 1.000 19.86231 137 LYS C CA 1
ATOM 1932 C C . LYS C 3 137 ? 32.41565 -15.22658 61.09990 1.000 19.90651 137 LYS C C 1
ATOM 1933 O O . LYS C 3 137 ? 32.47141 -15.10039 62.32797 1.000 21.59664 137 LYS C O 1
ATOM 1939 N N . ASN C 3 138 ? 33.47713 -15.60293 60.38270 1.000 15.87016 138 ASN C N 1
ATOM 1940 C CA . ASN C 3 138 ? 34.73531 -15.93084 61.03726 1.000 17.40184 138 ASN C CA 1
ATOM 1941 C C . ASN C 3 138 ? 35.37548 -14.68721 61.63795 1.000 17.90307 138 ASN C C 1
ATOM 1942 O O . ASN C 3 138 ? 35.98034 -14.74912 62.71237 1.000 22.31938 138 ASN C O 1
ATOM 1947 N N . LYS C 3 139 ? 35.24593 -13.54521 60.94747 1.000 16.65943 139 LYS C N 1
ATOM 1948 C CA . LYS C 3 139 ? 35.77386 -12.29224 61.46511 1.000 17.49884 139 LYS C CA 1
ATOM 1949 C C . LYS C 3 139 ? 35.01792 -11.84125 62.71658 1.000 17.16846 139 LYS C C 1
ATOM 1950 O O . LYS C 3 139 ? 35.64030 -11.39666 63.69140 1.000 23.19124 139 LYS C O 1
ATOM 1956 N N . ALA C 3 140 ? 33.69009 -11.96631 62.71822 1.000 19.07721 140 ALA C N 1
ATOM 1957 C CA . ALA C 3 140 ? 32.92045 -11.66046 63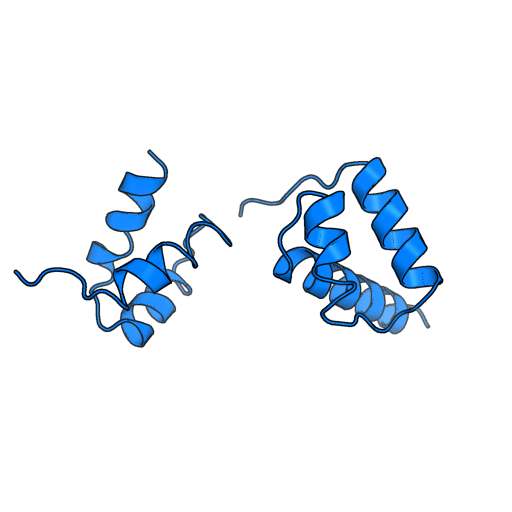.92511 1.000 21.05706 140 ALA C CA 1
ATOM 1958 C C . ALA C 3 140 ? 33.33033 -12.56643 65.07930 1.000 26.94462 140 ALA C C 1
ATOM 1959 O O . ALA C 3 140 ? 33.47838 -12.11462 66.22271 1.000 27.43315 140 ALA C O 1
ATOM 1961 N N . ALA C 3 141 ? 33.52907 -13.84864 64.79748 1.000 21.89666 141 ALA C N 1
ATOM 1962 C CA . ALA C 3 141 ? 33.91818 -14.76978 65.85686 1.000 22.35258 141 ALA C CA 1
ATOM 1963 C C . ALA C 3 141 ? 35.29466 -14.41936 66.41259 1.000 25.91218 141 ALA C C 1
ATOM 1964 O O . ALA C 3 141 ? 35.52211 -14.51381 67.62724 1.000 32.12019 141 ALA C O 1
ATOM 1966 N N . LYS C 3 142 ? 36.22008 -13.99654 65.54330 1.000 22.54384 142 LYS C N 1
ATOM 1967 C CA . LYS C 3 142 ? 37.54900 -13.60083 65.99296 1.000 24.08578 142 LYS C CA 1
ATOM 1968 C C . LYS C 3 142 ? 37.46016 -12.38624 66.90719 1.000 32.33514 142 LYS C C 1
ATOM 1969 O O . LYS C 3 142 ? 38.16879 -12.29964 67.91692 1.000 36.37204 142 LYS C O 1
ATOM 1975 N N . ILE C 3 143 ? 36.58263 -11.44431 66.56687 1.000 26.29151 143 ILE C N 1
ATOM 1976 C CA . ILE C 3 143 ? 36.38589 -10.26543 67.40346 1.000 30.83192 143 ILE C CA 1
ATOM 1977 C C . ILE C 3 143 ? 35.76898 -10.64587 68.74195 1.000 38.13354 143 ILE C C 1
ATOM 1978 O O . ILE C 3 143 ? 36.19151 -10.15107 69.79499 1.000 39.54260 143 ILE C O 1
ATOM 1983 N N . LYS C 3 144 ? 34.75626 -11.51707 68.72730 1.000 32.69002 144 LYS C N 1
ATOM 1984 C CA . LYS C 3 144 ? 34.14601 -11.95865 69.97900 1.000 32.28323 144 LYS C CA 1
ATOM 1985 C C . LYS C 3 144 ? 35.15506 -12.68435 70.85900 1.000 48.66318 144 LYS C C 1
ATOM 1986 O O . LYS C 3 144 ? 35.10853 -12.56389 72.08922 1.000 54.45855 144 LYS C O 1
ATOM 1992 N N . LYS C 3 145 ? 36.08066 -13.42617 70.24585 1.000 34.61782 145 LYS C N 1
ATOM 1993 C CA . LYS C 3 145 ? 37.11576 -14.12432 71.00087 1.000 46.31241 145 LYS C CA 1
ATOM 1994 C C . LYS C 3 145 ? 38.06414 -13.15268 71.69569 1.000 50.12673 145 LYS C C 1
ATOM 1995 O O . LYS C 3 145 ? 38.57982 -13.46149 72.77594 1.000 59.49495 145 LYS C O 1
ATOM 2001 N N . SER C 3 146 ? 38.30231 -11.98277 71.10335 1.000 43.82965 146 SER C N 1
ATOM 2002 C CA . SER C 3 146 ? 39.12309 -10.95633 71.73631 1.000 53.26900 146 SER C CA 1
ATOM 2003 C C . SER C 3 146 ? 38.32564 -10.18335 72.78193 1.000 50.65996 146 SER C C 1
ATOM 2004 O O . SER C 3 146 ? 38.40994 -10.47602 73.97863 1.000 62.63098 146 SER C O 1
ATOM 2007 N N . GLY C 3 147 ? 37.55369 -9.19437 72.34224 1.000 67.78790 147 GLY C N 1
ATOM 2008 C CA . GLY C 3 147 ? 36.73936 -8.40020 73.24586 1.000 55.30518 147 GLY C CA 1
ATOM 2009 C C . GLY C 3 147 ? 35.27532 -8.34199 72.84919 1.000 60.44665 147 GLY C C 1
ATOM 2010 O O . GLY C 3 147 ? 34.93159 -8.32223 71.66322 1.000 48.91004 147 GLY C O 1
#

GO terms:
  GO:0035224 genital disc anterior/posterior pattern formation (P, IEP)
  GO:0005634 nucleus (C, IDA)
  GO:0000977 RNA polymerase II transcription regulatory region sequence-specific DNA binding (F, IDA)
  GO:0000978 RNA polymerase II cis-regulatory region sequence-specific DNA binding (F, IDA)
  GO:0001227 DNA-binding transcription repressor activity, RNA polymerase II-specific (F, IDA)
  GO:0043524 negative regulation of neuron apoptotic process (P, IDA)
  GO:0043565 sequence-specific DNA binding (F, IDA)
  GO:0035288 anterior head segmentation (P, TAS)
  GO:0035289 posterior head segmentation (P, TAS)
  GO:0035290 trunk segmentation (P, TAS)
  GO:0048099 anterior/posterior lineage restriction, imaginal disc (P, TAS)
  GO:0048100 wing disc anterior/posterior pattern formation (P, TAS)
  GO:0007367 segment polarity determination (P, TAS)
  GO:0007386 compartment pattern specification (P, TAS)
  GO:0007388 posterior compartment specification (P, TAS)
  GO:0007400 neuroblast fate determination (P, IGI)
  GO:0007472 wing disc morphogenesis (P, IGI)
  GO:0007487 analia development (P, TAS)
  GO:0035215 genital disc development (P, IMP)
  GO:0035277 spiracle morphogenesis, open tracheal system (P, IMP)

Secondary structure (DSSP, 8-state):
--PPPHHHHHHHHHHHHH-----HHHHHHHHHHHT--HHHHHHHHHHHH--------HHHHHHHHHHHHH-S---HHHHHHHHHHHT--HHHHHHHHHHHHHHHHHH-

Foldseek 3Di:
DDDQDPVLVVVLVVVCVQPLDADPVNLVVNCVVRVHDSVVSVVVSCVVPCVDDDDADPVLVVVLVVVCVVPLDADPVNLVVSCVVRVHHSVVSVVVSVVVVVVVVVPD

Sequence (108 aa):
RTAFSSEEQLARLKRREFNEENRYLLTERRRRQQLSSELGLNEAQIKKIWFKNKAARRPPRRTTAAFFSSEQLARLKREFNENRRYLLTEERRRRQQLSSELGLNNEAQIKIWFKNKAAKIKKSG

Nearest PDB structures (foldseek):
  6m3d-assembly1_C  TM=1.009E+00  e=2.602E-16  Drosophila melanogaster
  9ant-assembly1_A  TM=9.693E-01  e=2.048E-03  Drosophila melanogaster
  5wc9-assembly2_E  TM=7.599E-01  e=6.899E-03  Homo sapiens
  1au7-assembly1_A  TM=7.601E-01  e=9.931E-03  Rattus norvegicus
  5wc9-assembly1_B  TM=7.432E-01  e=1.614E-02  Homo sapiens

Radius of gyration: 17.21 Å; Cα contacts (8 Å, |Δi|>4): 57; chains: 1; bounding box: 30×47×38 Å

B-factor: mean 26.5, std 9.28, range [9.75, 74.16]

InterPro domains:
  IPR000047 Helix-turn-helix motif [PR00031] (483-492)
  IPR000047 Helix-turn-helix motif [PR00031] (492-508)
  IPR000747 Homeodomain engrailed [PR00026] (453-470)
  IPR000747 Homeodomain engrailed [PR00026] (516-533)
  IPR001356 Homeodomain [PF00046] (455-511)
  IPR001356 Homeodomain [PS50071] (452-512)
  IPR001356 Homeodomain [SM00389] (454-516)
  IPR001356 Homeodomain [cd00086] (455-512)
  IPR009057 Homedomain-like superfamily [SSF46689] (437-511)
  IPR017970 Homeobox, conserved site [PS00027] (487-510)
  IPR019549 Homeobox engrailed, C-terminal [PF10525] (512-542)
  IPR019737 Homeobox engrailed-type, conserved site [PS00033] (523-530)
  IPR020479 Homeodomain, metazoa [PR00024] (476-487)
  IPR020479 Homeodomain, metazoa [PR00024] (491-501)
  IPR020479 Homeodomain, metazoa [PR00024] (501-510)
  IPR050720 Engrailed Homeobox Transcription Factors [PTHR24341] (68-550)

Organism: Drosophila melanogaster (NCBI:txid7227)